Protein AF-A0A836TJE4-F1 (afdb_monomer_lite)

Sequence (63 aa):
MKRVSVDIGGTFTDLALEVEDRRFVQKILTTPAAPEQAVIVGLQNVLSEAGLTAGDLSLILHG

pLDDT: mean 97.16, std 2.3, range [86.44, 98.62]

Foldseek 3Di:
DWEKEWEADQFWIKIWIDDPPDIFIDIDGAPNVCRVVRVVVRVVVRQVVVVHDPVVHPYYHYD

Structure (mmCIF, N/CA/C/O backbone):
data_AF-A0A836TJE4-F1
#
_entry.id   AF-A0A836TJE4-F1
#
loop_
_atom_site.group_PDB
_atom_site.id
_atom_site.type_symbol
_atom_site.label_atom_id
_atom_site.label_alt_id
_atom_site.label_comp_id
_atom_site.label_asym_id
_atom_site.label_entity_id
_atom_site.label_seq_id
_atom_site.pdbx_PDB_ins_code
_atom_site.Cartn_x
_atom_site.Cartn_y
_atom_site.Cartn_z
_atom_site.occupancy
_atom_site.B_iso_or_equiv
_atom_site.auth_seq_id
_atom_site.auth_comp_id
_atom_site.auth_asym_id
_atom_site.auth_atom_id
_atom_site.pdbx_PDB_model_num
ATOM 1 N N . MET A 1 1 ? -13.258 5.470 10.922 1.00 86.44 1 MET A N 1
ATOM 2 C CA . MET A 1 1 ? -13.223 5.367 9.441 1.00 86.44 1 MET A CA 1
ATOM 3 C C . MET A 1 1 ? -11.955 4.621 9.062 1.00 86.44 1 MET A C 1
ATOM 5 O O . MET A 1 1 ? -10.921 4.966 9.617 1.00 86.44 1 MET A O 1
ATOM 9 N N . LYS A 1 2 ? -12.032 3.612 8.187 1.00 96.38 2 LYS A N 1
ATOM 10 C CA . LYS A 1 2 ? -10.880 2.785 7.786 1.00 96.38 2 LYS A CA 1
ATOM 11 C C . LYS A 1 2 ? -10.395 3.265 6.420 1.00 96.38 2 LYS A C 1
ATOM 13 O O . LYS A 1 2 ? -11.196 3.316 5.484 1.00 96.38 2 LYS A O 1
ATOM 18 N N . ARG A 1 3 ? -9.133 3.674 6.312 1.00 97.56 3 ARG A N 1
ATOM 19 C CA . ARG A 1 3 ? -8.574 4.245 5.076 1.00 97.56 3 ARG A CA 1
ATOM 20 C C . ARG A 1 3 ? -7.214 3.641 4.777 1.00 97.56 3 ARG A C 1
ATOM 22 O O . ARG A 1 3 ? -6.470 3.334 5.703 1.00 97.56 3 ARG A O 1
ATOM 29 N N . VAL A 1 4 ? -6.887 3.504 3.502 1.00 98.25 4 VAL A N 1
ATOM 30 C CA . VAL A 1 4 ? -5.563 3.053 3.070 1.00 98.25 4 VAL A CA 1
ATOM 31 C C . VAL A 1 4 ? -4.966 4.059 2.099 1.00 98.25 4 VAL A C 1
ATOM 33 O O . VAL A 1 4 ? -5.647 4.526 1.187 1.00 98.25 4 VAL A O 1
ATOM 36 N N . SER A 1 5 ? -3.701 4.395 2.313 1.00 98.25 5 SER A N 1
ATOM 37 C CA . SER A 1 5 ? -2.892 5.195 1.397 1.00 98.25 5 SER A CA 1
ATOM 38 C C . SER A 1 5 ? -1.889 4.288 0.703 1.00 98.25 5 SER A C 1
ATOM 40 O O . SER A 1 5 ? -1.277 3.446 1.361 1.00 98.25 5 SER A O 1
ATOM 42 N N . VAL A 1 6 ? -1.727 4.464 -0.601 1.00 98.44 6 VAL A N 1
ATOM 43 C CA . VAL A 1 6 ? -0.826 3.690 -1.455 1.00 98.44 6 VAL A CA 1
ATOM 44 C C . VAL A 1 6 ? 0.123 4.655 -2.158 1.00 98.44 6 VAL A C 1
ATOM 46 O O . VAL A 1 6 ? -0.333 5.649 -2.718 1.00 98.44 6 VAL A O 1
ATOM 49 N N . ASP A 1 7 ? 1.417 4.357 -2.127 1.00 98.31 7 ASP A N 1
ATOM 50 C CA . ASP A 1 7 ? 2.468 5.086 -2.842 1.00 98.31 7 ASP A CA 1
ATOM 51 C C . ASP A 1 7 ? 3.258 4.095 -3.705 1.00 98.31 7 ASP A C 1
ATOM 53 O O . ASP A 1 7 ? 3.834 3.124 -3.200 1.00 98.31 7 ASP A O 1
ATOM 57 N N . ILE A 1 8 ? 3.236 4.303 -5.021 1.00 98.19 8 ILE A N 1
ATOM 58 C CA . ILE A 1 8 ? 3.928 3.440 -5.978 1.00 98.19 8 ILE A CA 1
ATOM 59 C C . ILE A 1 8 ? 5.280 4.065 -6.321 1.00 98.19 8 ILE A C 1
ATOM 61 O O . ILE A 1 8 ? 5.397 4.918 -7.199 1.00 98.19 8 ILE A O 1
ATOM 65 N N . GLY A 1 9 ? 6.337 3.575 -5.678 1.00 97.19 9 GLY A N 1
ATOM 66 C CA . GLY A 1 9 ? 7.712 3.914 -6.022 1.00 97.19 9 GLY A CA 1
ATOM 67 C C . GLY A 1 9 ? 8.287 3.040 -7.142 1.00 97.19 9 GLY A C 1
ATOM 68 O O . GLY A 1 9 ? 7.693 2.055 -7.580 1.00 97.19 9 GLY A O 1
ATOM 69 N N . GLY A 1 10 ? 9.511 3.353 -7.579 1.00 97.06 10 GLY A N 1
ATOM 70 C CA . GLY A 1 10 ? 10.212 2.563 -8.603 1.00 97.06 10 GLY A CA 1
ATOM 71 C C . GLY A 1 10 ? 10.668 1.178 -8.122 1.00 97.06 10 GLY A C 1
ATOM 72 O O . GLY A 1 10 ? 10.616 0.212 -8.878 1.00 97.06 10 GLY A O 1
ATOM 73 N N . THR A 1 11 ? 11.090 1.073 -6.859 1.00 98.06 11 THR A N 1
ATOM 74 C CA . THR A 1 11 ? 11.551 -0.193 -6.256 1.00 98.06 11 THR A CA 1
ATOM 75 C C . THR A 1 11 ? 10.475 -0.837 -5.396 1.00 98.06 11 THR A C 1
ATOM 77 O O . THR A 1 11 ? 10.306 -2.054 -5.429 1.00 98.06 11 THR A O 1
ATOM 80 N N . PHE A 1 12 ? 9.765 -0.028 -4.611 1.00 98.44 12 PHE A N 1
ATOM 81 C CA . PHE A 1 12 ? 8.784 -0.501 -3.646 1.00 98.44 12 PHE A CA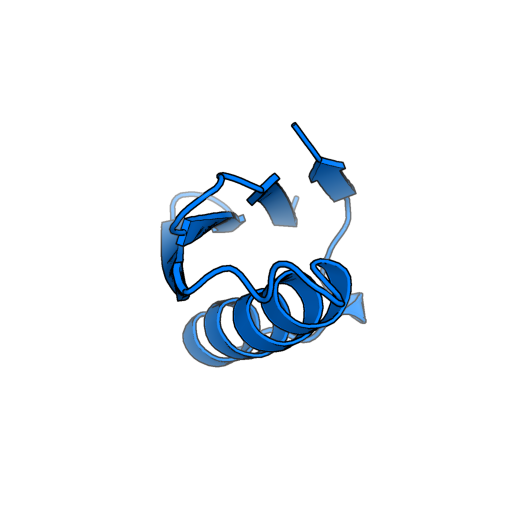 1
ATOM 82 C C . PHE A 1 12 ? 7.449 0.203 -3.823 1.00 98.44 12 PHE A C 1
ATOM 84 O O . PHE A 1 12 ? 7.410 1.388 -4.141 1.00 98.44 12 PHE A O 1
ATOM 91 N N . THR A 1 13 ? 6.381 -0.542 -3.568 1.00 98.56 13 THR A N 1
ATOM 92 C CA . THR A 1 13 ? 5.032 -0.029 -3.367 1.00 98.56 13 THR A CA 1
ATOM 93 C C . THR A 1 13 ? 4.748 -0.070 -1.872 1.00 98.56 13 THR A C 1
ATOM 95 O O . THR A 1 13 ? 4.829 -1.133 -1.245 1.00 98.56 13 THR A O 1
ATOM 98 N N . ASP A 1 14 ? 4.465 1.094 -1.302 1.00 98.50 14 ASP A N 1
ATOM 99 C CA . ASP A 1 14 ? 4.212 1.294 0.118 1.00 98.50 14 ASP A CA 1
ATOM 100 C C . ASP A 1 14 ? 2.703 1.444 0.354 1.00 98.50 14 ASP A C 1
ATOM 102 O O . ASP A 1 14 ? 2.015 2.182 -0.350 1.00 98.50 14 ASP A O 1
ATOM 106 N N . LEU A 1 15 ? 2.169 0.744 1.353 1.00 98.56 15 LEU A N 1
ATOM 107 C CA . LEU A 1 15 ? 0.780 0.863 1.783 1.00 98.56 15 LEU A CA 1
ATOM 108 C C . LEU A 1 15 ? 0.724 1.185 3.270 1.00 98.56 15 LEU A C 1
ATOM 110 O O . LEU A 1 15 ? 1.398 0.549 4.080 1.00 98.56 15 LEU A O 1
ATOM 114 N N . ALA A 1 16 ? -0.130 2.134 3.639 1.00 98.31 16 ALA A N 1
ATOM 115 C CA . ALA A 1 16 ? -0.418 2.486 5.021 1.00 98.31 16 ALA A CA 1
ATOM 116 C C . ALA A 1 16 ? -1.925 2.404 5.266 1.00 98.31 16 ALA A C 1
ATOM 118 O O . ALA A 1 16 ? -2.689 3.208 4.736 1.00 98.31 16 ALA A O 1
ATOM 119 N N . LEU A 1 17 ? -2.345 1.432 6.072 1.00 98.62 17 LEU A N 1
ATOM 120 C CA . LEU A 1 17 ? -3.729 1.252 6.495 1.00 98.62 17 LEU A CA 1
ATOM 121 C C . LEU A 1 17 ? -3.918 1.868 7.884 1.00 98.62 17 LEU A C 1
ATOM 123 O O . LEU A 1 17 ? -3.245 1.477 8.838 1.00 98.62 17 LEU A O 1
ATOM 127 N N . GLU A 1 18 ? -4.855 2.804 7.996 1.00 98.19 18 GLU A N 1
ATOM 128 C CA . GLU A 1 18 ? -5.267 3.438 9.248 1.00 98.19 18 GLU A CA 1
ATOM 129 C C . GLU A 1 18 ? -6.636 2.896 9.680 1.00 98.19 18 GLU A C 1
ATOM 131 O O . GLU A 1 18 ? -7.629 2.983 8.944 1.00 98.19 18 GLU A O 1
ATOM 136 N N . VAL A 1 19 ? -6.687 2.331 10.888 1.00 96.88 19 VAL A N 1
ATOM 137 C CA . VAL A 1 19 ? -7.880 1.745 11.512 1.00 96.88 19 VAL A CA 1
ATOM 138 C C . VAL A 1 19 ? -7.968 2.263 12.942 1.00 96.88 19 VAL A C 1
ATOM 140 O O . VAL A 1 19 ? -7.279 1.758 13.823 1.00 96.88 19 VAL A O 1
ATOM 143 N N . GLU A 1 20 ? -8.829 3.258 13.169 1.00 91.31 20 GLU A N 1
ATOM 144 C CA . GLU A 1 20 ? -8.962 3.918 14.481 1.00 91.31 20 GLU A CA 1
ATOM 145 C C . GLU A 1 20 ? -7.591 4.418 14.973 1.00 91.31 20 GLU A C 1
ATOM 147 O O . GLU A 1 20 ? -6.952 5.189 14.260 1.00 91.31 20 GLU A O 1
ATOM 152 N N . ASP A 1 21 ? -7.118 3.950 16.130 1.00 92.88 21 ASP A N 1
ATOM 153 C CA . ASP A 1 21 ? -5.821 4.319 16.714 1.00 92.88 21 ASP A CA 1
ATOM 154 C C . ASP A 1 21 ? -4.666 3.393 16.277 1.00 92.88 21 ASP A C 1
ATOM 156 O O . ASP A 1 21 ? -3.563 3.444 16.825 1.00 92.88 21 ASP A O 1
ATOM 160 N N . ARG A 1 22 ? -4.903 2.505 15.302 1.00 96.25 22 ARG A N 1
ATOM 161 C CA . ARG A 1 22 ? -3.922 1.528 14.809 1.00 96.25 22 ARG A CA 1
ATOM 162 C C . ARG A 1 22 ? -3.505 1.830 13.378 1.00 96.25 22 ARG A C 1
ATOM 164 O O . ARG A 1 22 ? -4.317 2.196 12.529 1.00 96.25 22 ARG A O 1
ATOM 171 N N . ARG A 1 23 ? -2.227 1.579 13.096 1.00 97.62 23 ARG A N 1
ATOM 172 C CA . ARG A 1 23 ? -1.648 1.665 11.757 1.00 97.62 23 ARG A CA 1
ATOM 173 C C . ARG A 1 23 ? -0.960 0.358 11.391 1.00 97.62 23 ARG A C 1
ATOM 175 O O . ARG A 1 23 ? -0.193 -0.174 12.187 1.00 97.62 23 ARG A O 1
ATOM 182 N N . PHE A 1 24 ? -1.206 -0.098 10.172 1.00 98.44 24 PHE A N 1
ATOM 183 C CA . PHE A 1 24 ? -0.537 -1.237 9.551 1.00 98.44 24 PHE A CA 1
ATOM 184 C C . PHE A 1 24 ? 0.207 -0.748 8.313 1.00 98.44 24 PHE A C 1
ATOM 186 O O . PHE A 1 24 ? -0.256 0.174 7.632 1.00 98.44 24 PHE A O 1
ATOM 193 N N . VAL A 1 25 ? 1.371 -1.329 8.036 1.00 97.75 25 VAL A N 1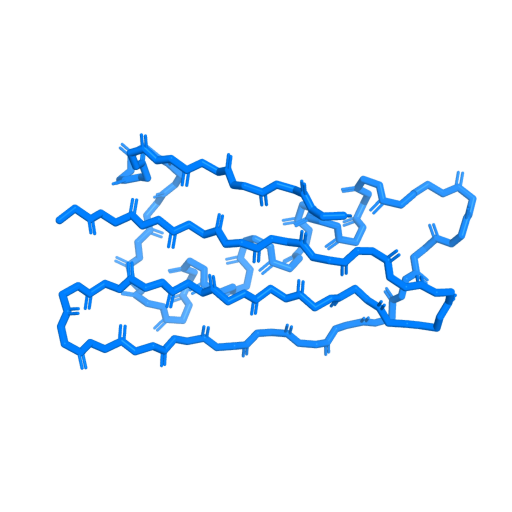
ATOM 194 C CA . VAL A 1 25 ? 2.222 -0.914 6.918 1.00 97.75 25 VAL A CA 1
ATOM 195 C C . VAL A 1 25 ? 2.665 -2.137 6.138 1.00 97.75 25 VAL A C 1
ATOM 197 O O . VAL A 1 25 ? 3.149 -3.104 6.716 1.00 97.75 25 VAL A O 1
ATOM 200 N N . GLN A 1 26 ? 2.545 -2.061 4.818 1.00 98.19 26 GLN A N 1
ATOM 201 C CA . GLN A 1 26 ? 3.127 -3.024 3.895 1.00 98.19 26 GLN A CA 1
ATOM 202 C C . GLN A 1 26 ? 4.110 -2.310 2.978 1.00 98.19 26 GLN A C 1
ATOM 204 O O . GLN A 1 26 ? 3.832 -1.220 2.487 1.00 98.19 26 GLN A O 1
ATOM 209 N N . LYS A 1 27 ? 5.257 -2.943 2.746 1.00 98.38 27 LYS A N 1
ATOM 210 C CA . LYS A 1 27 ? 6.261 -2.499 1.781 1.00 98.38 27 LYS A CA 1
ATOM 211 C C . LYS A 1 27 ? 6.649 -3.703 0.953 1.00 98.38 27 LYS A C 1
ATOM 213 O O . LYS A 1 27 ? 7.282 -4.628 1.461 1.00 98.38 27 LYS A O 1
ATOM 218 N N . ILE A 1 28 ? 6.256 -3.699 -0.309 1.00 98.31 28 ILE A N 1
ATOM 219 C CA . ILE A 1 28 ? 6.528 -4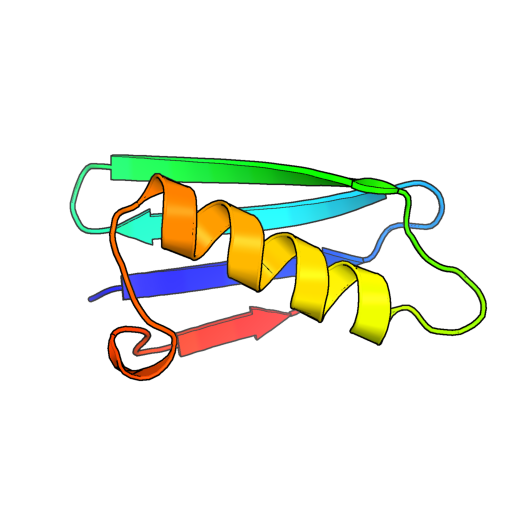.810 -1.219 1.00 98.31 28 ILE A CA 1
ATOM 220 C C . ILE A 1 28 ? 7.243 -4.304 -2.462 1.00 98.31 28 ILE A C 1
ATOM 222 O O . ILE A 1 28 ? 7.217 -3.109 -2.745 1.00 98.31 28 ILE A O 1
ATOM 226 N N . LEU A 1 29 ? 7.898 -5.197 -3.203 1.00 98.56 29 LEU A N 1
ATOM 227 C CA . LEU A 1 29 ? 8.517 -4.819 -4.472 1.00 98.56 29 LEU A CA 1
ATOM 228 C C . LEU A 1 29 ? 7.449 -4.316 -5.448 1.00 98.56 29 LEU A C 1
ATOM 230 O O . LEU A 1 29 ? 6.414 -4.960 -5.634 1.00 98.56 29 LEU A O 1
ATOM 234 N N . THR A 1 30 ? 7.721 -3.184 -6.092 1.00 98.44 30 THR A N 1
ATOM 235 C CA . THR A 1 30 ? 6.913 -2.720 -7.220 1.00 98.44 30 THR A CA 1
ATOM 236 C C . THR A 1 30 ? 7.013 -3.744 -8.341 1.00 98.44 30 THR A C 1
ATOM 238 O O . THR A 1 30 ? 8.078 -4.308 -8.584 1.00 98.44 30 THR A O 1
ATOM 241 N N . THR A 1 31 ? 5.906 -3.975 -9.043 1.00 98.12 31 THR A N 1
ATOM 242 C CA . THR A 1 31 ? 5.897 -4.732 -10.299 1.00 98.12 31 THR A CA 1
ATOM 243 C C . THR A 1 31 ? 5.919 -3.721 -11.446 1.00 98.12 31 THR A C 1
ATOM 245 O O . THR A 1 31 ? 4.863 -3.210 -11.801 1.00 98.12 31 THR A O 1
ATOM 248 N N . PRO A 1 32 ? 7.080 -3.363 -12.034 1.00 97.06 32 PRO A N 1
ATOM 249 C CA . PRO A 1 32 ? 7.163 -2.168 -12.882 1.00 97.06 32 PRO A CA 1
ATOM 250 C C . PRO A 1 32 ? 6.347 -2.275 -14.173 1.00 97.06 32 PRO A C 1
ATOM 252 O O . PRO A 1 32 ? 5.859 -1.274 -14.683 1.00 97.06 32 PRO A O 1
ATOM 255 N N . AL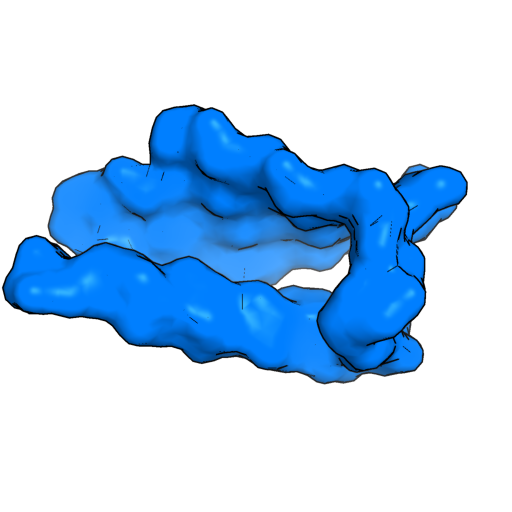A A 1 33 ? 6.179 -3.494 -14.690 1.00 97.88 33 ALA A N 1
ATOM 256 C CA . ALA A 1 33 ? 5.370 -3.758 -15.877 1.00 97.88 33 ALA A CA 1
ATOM 257 C C . ALA A 1 33 ? 3.855 -3.793 -15.595 1.00 97.88 33 ALA A C 1
ATOM 259 O O . ALA A 1 33 ? 3.075 -3.764 -16.542 1.00 97.88 33 ALA A O 1
ATOM 260 N N . ALA A 1 34 ? 3.451 -3.888 -14.323 1.00 97.94 34 ALA A N 1
ATOM 261 C CA . ALA A 1 34 ? 2.057 -3.968 -13.886 1.00 97.94 34 ALA A CA 1
ATOM 262 C C . ALA A 1 34 ? 1.918 -3.498 -12.417 1.00 97.94 34 ALA A C 1
ATOM 264 O O . ALA A 1 34 ? 1.744 -4.328 -11.516 1.00 97.94 34 ALA A O 1
ATOM 265 N N . PRO A 1 35 ? 2.068 -2.188 -12.127 1.00 97.19 35 PRO A N 1
ATOM 266 C CA . PRO A 1 35 ? 2.124 -1.675 -10.755 1.00 97.19 35 PRO A CA 1
ATOM 267 C C . PRO A 1 35 ? 0.883 -1.998 -9.916 1.00 97.19 35 PRO A C 1
ATOM 269 O O . PRO A 1 35 ? 0.982 -2.222 -8.710 1.00 97.19 35 PRO A O 1
ATOM 272 N N . GLU A 1 36 ? -0.281 -2.111 -10.554 1.00 97.19 36 GLU A N 1
ATOM 273 C CA . GLU A 1 36 ? -1.537 -2.506 -9.927 1.00 97.19 36 GLU A CA 1
ATOM 274 C C . GLU A 1 36 ? -1.467 -3.887 -9.262 1.00 97.19 36 GLU A C 1
ATOM 276 O O . GLU A 1 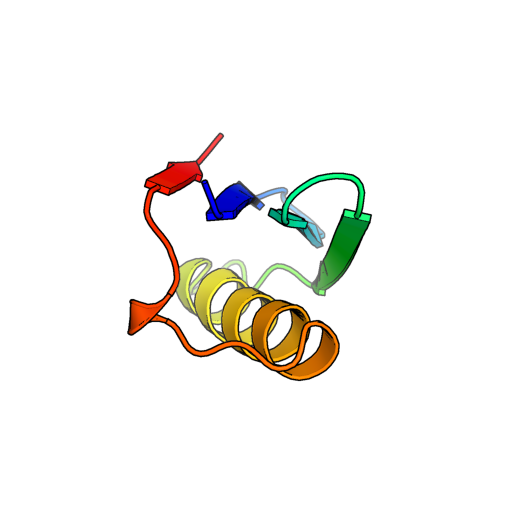36 ? -2.142 -4.114 -8.260 1.00 97.19 36 GLU A O 1
ATOM 281 N N . GLN A 1 37 ? -0.618 -4.797 -9.754 1.00 98.38 37 GLN A N 1
ATOM 282 C CA . GLN A 1 37 ? -0.423 -6.106 -9.126 1.00 98.38 37 GLN A CA 1
ATOM 283 C C . GLN A 1 37 ? 0.211 -5.961 -7.743 1.00 98.38 37 GLN A C 1
ATOM 285 O O . GLN A 1 37 ? -0.233 -6.608 -6.794 1.00 98.38 37 GLN A O 1
ATOM 290 N N . ALA A 1 38 ? 1.198 -5.070 -7.607 1.00 98.19 38 ALA A N 1
ATOM 291 C CA . ALA A 1 38 ? 1.798 -4.770 -6.314 1.00 98.19 38 ALA A CA 1
ATOM 292 C C . ALA A 1 38 ? 0.766 -4.122 -5.373 1.00 98.19 38 ALA A C 1
ATOM 294 O O . ALA A 1 38 ? 0.632 -4.523 -4.218 1.00 98.19 38 ALA A O 1
ATOM 295 N N . VAL A 1 39 ? -0.051 -3.194 -5.874 1.00 98.00 39 VAL A N 1
ATOM 296 C CA . VAL A 1 39 ? -1.125 -2.588 -5.071 1.00 98.00 39 VAL A CA 1
ATOM 297 C C . VAL A 1 39 ? -2.122 -3.636 -4.570 1.00 98.00 39 VAL A C 1
ATOM 299 O O . VAL A 1 39 ? -2.429 -3.657 -3.380 1.00 98.00 39 VAL A O 1
ATOM 302 N N . ILE A 1 40 ? -2.605 -4.530 -5.439 1.00 97.69 40 ILE A N 1
ATOM 303 C CA . ILE A 1 40 ? -3.583 -5.568 -5.074 1.00 97.69 40 ILE A CA 1
ATOM 304 C C . ILE A 1 40 ? -3.003 -6.522 -4.025 1.00 97.69 40 ILE A C 1
ATOM 306 O O . ILE A 1 40 ? -3.657 -6.779 -3.013 1.00 97.69 40 ILE A O 1
ATOM 310 N N . VAL A 1 41 ? -1.776 -7.011 -4.230 1.00 98.38 41 VAL A N 1
ATOM 311 C CA . VAL A 1 41 ? -1.103 -7.915 -3.282 1.00 98.38 41 VAL A CA 1
ATOM 312 C C . VAL A 1 41 ? -0.867 -7.218 -1.943 1.00 98.38 41 VAL A C 1
ATOM 314 O O . VAL A 1 41 ? -1.182 -7.767 -0.888 1.00 98.38 41 VAL A O 1
ATOM 317 N N . GLY A 1 42 ? -0.361 -5.985 -1.967 1.00 98.19 42 GLY A N 1
ATOM 318 C CA . GLY A 1 42 ? -0.126 -5.201 -0.759 1.00 98.19 42 GLY A CA 1
ATOM 319 C C . GLY A 1 42 ? -1.414 -4.938 0.018 1.00 98.19 42 GLY A C 1
ATOM 320 O O . GLY A 1 42 ? -1.433 -5.059 1.244 1.00 98.19 42 GLY A O 1
ATOM 321 N N . LEU A 1 43 ? -2.507 -4.638 -0.691 1.00 98.12 43 LEU A N 1
ATOM 322 C CA . LEU A 1 43 ? -3.815 -4.385 -0.098 1.00 98.12 43 LEU A CA 1
ATOM 323 C C . LEU A 1 43 ? -4.383 -5.647 0.561 1.00 98.12 43 LEU A C 1
ATOM 325 O O . LEU A 1 43 ? -4.869 -5.584 1.688 1.00 98.12 43 LEU A O 1
ATOM 329 N N . GLN A 1 44 ? -4.288 -6.796 -0.110 1.00 98.12 44 GLN A N 1
ATOM 330 C CA . GLN A 1 44 ? -4.690 -8.087 0.454 1.00 98.12 44 GLN A CA 1
ATOM 331 C C . GLN A 1 44 ? -3.902 -8.410 1.729 1.00 98.12 44 GLN A C 1
ATOM 333 O O . GLN A 1 44 ? -4.500 -8.780 2.740 1.00 98.12 44 GLN A O 1
ATOM 338 N N . ASN A 1 45 ? -2.582 -8.205 1.709 1.00 98.38 45 ASN A N 1
ATOM 339 C CA . ASN A 1 45 ? -1.713 -8.471 2.853 1.00 98.38 45 ASN A CA 1
ATOM 340 C C . ASN A 1 45 ? -2.056 -7.579 4.053 1.00 98.38 45 ASN A C 1
ATOM 342 O O . ASN A 1 45 ? -2.270 -8.090 5.152 1.00 98.38 45 ASN A O 1
ATOM 346 N N . VAL A 1 46 ? -2.153 -6.259 3.851 1.00 98.19 46 VAL A N 1
ATOM 347 C CA . VAL A 1 46 ? -2.385 -5.310 4.954 1.00 98.19 46 VAL A CA 1
ATOM 348 C C . VAL A 1 46 ? -3.793 -5.444 5.547 1.00 98.19 46 VAL A C 1
ATOM 350 O O . VAL A 1 46 ? -3.974 -5.307 6.755 1.00 98.19 46 VAL A O 1
ATOM 353 N N . LEU A 1 47 ? -4.797 -5.769 4.722 1.00 98.06 47 LEU A N 1
ATOM 354 C CA . LEU A 1 47 ? -6.152 -6.055 5.198 1.00 98.06 47 LEU A CA 1
ATOM 355 C C . LEU A 1 47 ? -6.209 -7.365 5.983 1.00 98.06 47 LEU A C 1
ATOM 357 O O . LEU A 1 47 ? -6.816 -7.401 7.052 1.00 98.06 47 LEU A O 1
ATOM 361 N N . SER A 1 48 ? -5.542 -8.417 5.499 1.00 98.12 48 SER A N 1
ATOM 362 C CA . SER A 1 48 ? -5.455 -9.690 6.216 1.00 98.12 48 SER A CA 1
ATOM 363 C C . SER A 1 48 ? -4.769 -9.528 7.574 1.00 98.12 48 SER A C 1
ATOM 365 O O . SER A 1 48 ? -5.234 -10.096 8.559 1.00 98.12 48 SER A O 1
ATOM 367 N N . GLU A 1 49 ? -3.696 -8.738 7.648 1.00 97.81 49 GLU A N 1
ATOM 368 C CA . GLU A 1 49 ? -2.988 -8.429 8.898 1.00 97.81 49 GLU A CA 1
ATOM 369 C C . GLU A 1 49 ? -3.886 -7.685 9.902 1.00 97.81 49 GLU A C 1
ATOM 371 O O . GLU A 1 49 ? -3.836 -7.935 11.107 1.00 97.81 49 GLU A O 1
ATOM 376 N N . ALA A 1 50 ? -4.759 -6.808 9.402 1.00 97.31 50 ALA A N 1
ATOM 377 C CA . ALA A 1 50 ? -5.730 -6.077 10.208 1.00 97.31 50 ALA A CA 1
ATOM 378 C C . ALA A 1 50 ? -7.013 -6.870 10.531 1.00 97.31 50 ALA A C 1
ATOM 380 O O . ALA A 1 50 ? -7.841 -6.376 11.298 1.00 97.31 50 ALA A O 1
ATOM 381 N N . GLY A 1 51 ? -7.197 -8.070 9.966 1.00 97.56 51 GLY A N 1
ATOM 382 C CA . GLY A 1 51 ? -8.432 -8.852 10.097 1.00 97.56 51 GLY A CA 1
ATOM 383 C C . GLY A 1 51 ? -9.637 -8.205 9.402 1.00 97.56 51 GLY A C 1
ATOM 384 O O . GLY A 1 51 ? -10.756 -8.283 9.905 1.00 97.56 51 GLY A O 1
ATOM 385 N N . LEU A 1 52 ? -9.403 -7.523 8.279 1.00 97.62 52 LEU A N 1
ATOM 386 C CA . LEU A 1 52 ? -10.392 -6.752 7.528 1.00 97.62 52 LEU A CA 1
ATOM 387 C C . LEU A 1 52 ? -10.600 -7.299 6.114 1.00 97.62 52 LEU A C 1
ATOM 389 O O . LEU A 1 52 ? -9.771 -8.022 5.565 1.00 97.62 52 LEU A O 1
ATOM 393 N N . THR A 1 53 ? -11.704 -6.890 5.495 1.00 97.06 53 THR A N 1
ATOM 394 C CA . THR A 1 53 ? -12.007 -7.134 4.082 1.00 97.06 53 THR A CA 1
ATOM 395 C C . THR A 1 53 ? -11.993 -5.828 3.290 1.00 97.06 53 THR A C 1
ATOM 397 O O . THR A 1 53 ? -12.042 -4.738 3.854 1.00 97.06 53 THR A O 1
ATOM 400 N N . ALA A 1 54 ? -11.970 -5.905 1.957 1.00 95.44 54 ALA A N 1
ATOM 401 C CA . ALA A 1 54 ? -12.025 -4.703 1.122 1.00 95.44 54 ALA A CA 1
ATOM 402 C C . ALA A 1 54 ? -13.313 -3.882 1.341 1.00 95.44 54 ALA A C 1
ATOM 404 O O . ALA A 1 54 ? -13.274 -2.658 1.257 1.00 95.44 54 ALA A O 1
ATOM 405 N N . GLY A 1 55 ? -14.433 -4.537 1.677 1.00 97.12 55 GLY A N 1
ATOM 406 C CA . GLY A 1 55 ? -15.710 -3.872 1.963 1.00 97.12 55 GLY A CA 1
ATOM 407 C C . GLY A 1 55 ? -15.712 -3.045 3.252 1.00 97.12 55 GLY A C 1
ATOM 408 O O . GLY A 1 55 ? -16.598 -2.218 3.444 1.00 97.12 55 GLY A O 1
ATOM 409 N N . ASP A 1 56 ? -14.717 -3.232 4.121 1.00 96.81 56 ASP A N 1
ATOM 410 C CA . ASP A 1 56 ? -14.534 -2.422 5.324 1.00 96.81 56 ASP A CA 1
ATOM 411 C C . ASP A 1 56 ? -13.918 -1.046 5.034 1.00 96.81 56 ASP A C 1
ATOM 413 O O . ASP A 1 56 ? -14.021 -0.132 5.859 1.00 96.81 56 ASP A O 1
ATOM 417 N N . LEU A 1 57 ? -13.236 -0.890 3.896 1.00 96.69 57 LEU A N 1
ATOM 418 C CA . LEU A 1 57 ? -12.540 0.344 3.556 1.00 96.69 57 LEU A CA 1
ATOM 419 C C . LEU A 1 57 ? -13.524 1.426 3.128 1.00 96.69 57 LEU A C 1
ATOM 421 O O . LEU A 1 57 ? -14.383 1.228 2.276 1.00 96.69 57 LEU A O 1
ATOM 425 N N . SER A 1 58 ? -13.356 2.612 3.703 1.00 97.19 58 SER A N 1
ATOM 426 C CA . SER A 1 58 ? -14.171 3.783 3.374 1.00 97.19 58 SER A CA 1
ATOM 427 C C . SER A 1 58 ? -13.488 4.709 2.365 1.00 97.19 58 SER A C 1
ATOM 429 O O . SER A 1 58 ? -14.146 5.571 1.791 1.00 97.19 58 SER A O 1
ATOM 431 N N . LEU A 1 59 ? -12.167 4.587 2.199 1.00 96.44 59 LEU A N 1
ATOM 432 C CA . LEU A 1 59 ? -11.367 5.449 1.334 1.00 96.44 59 LEU A CA 1
ATOM 433 C C . LEU A 1 59 ? -10.048 4.771 0.950 1.00 96.44 59 LEU A C 1
ATOM 435 O O . LEU A 1 59 ? -9.366 4.201 1.806 1.0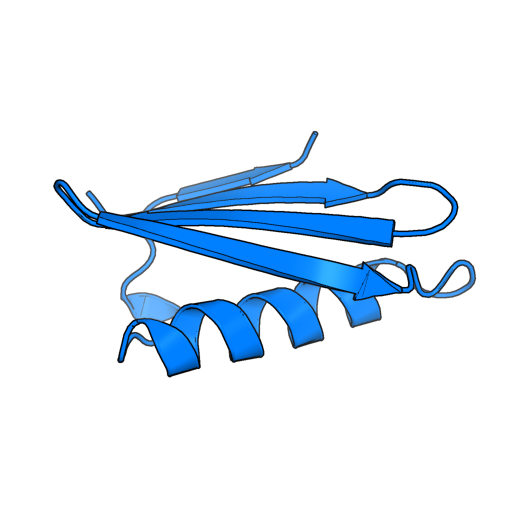0 96.44 59 LEU A O 1
ATOM 439 N N . ILE A 1 60 ? -9.681 4.903 -0.322 1.00 96.56 60 ILE A N 1
ATOM 440 C CA . ILE A 1 60 ? -8.358 4.569 -0.849 1.00 96.56 60 ILE A CA 1
ATOM 441 C C . ILE A 1 60 ? -7.751 5.859 -1.398 1.00 96.56 60 ILE A C 1
ATOM 443 O O . ILE A 1 60 ? -8.392 6.562 -2.178 1.00 96.56 60 ILE A O 1
ATOM 447 N N . LEU A 1 61 ? -6.533 6.172 -0.970 1.00 96.88 61 LEU A N 1
ATOM 448 C CA . LEU A 1 61 ? -5.735 7.292 -1.456 1.00 96.88 61 LEU A CA 1
ATOM 449 C C . LEU A 1 61 ? -4.547 6.732 -2.238 1.00 96.88 61 LEU A C 1
ATOM 451 O O . LEU A 1 61 ? -3.917 5.777 -1.791 1.00 96.88 61 LEU A O 1
ATOM 455 N N . HIS A 1 62 ? -4.238 7.333 -3.381 1.00 94.69 62 HIS A N 1
ATOM 456 C CA . HIS A 1 62 ? -3.077 6.988 -4.199 1.00 94.69 62 HIS A CA 1
ATOM 457 C C . HIS A 1 62 ? -2.222 8.243 -4.390 1.00 94.69 62 HIS A C 1
ATOM 459 O O . HIS A 1 62 ? -2.762 9.283 -4.775 1.00 94.69 62 HIS A O 1
ATOM 465 N N . GLY A 1 63 ? -0.925 8.136 -4.093 1.00 86.69 63 GLY A N 1
ATOM 466 C CA . GLY A 1 63 ? 0.099 9.175 -4.261 1.00 86.69 63 GLY A CA 1
ATOM 467 C C . GLY A 1 63 ? 0.995 8.931 -5.461 1.00 86.69 63 GLY A C 1
ATOM 468 O O . GLY A 1 63 ? 1.116 7.751 -5.856 1.00 86.69 63 GLY A O 1
#

Radius of gyration: 10.99 Å; chains: 1; bounding box: 27×19×33 Å

Secondary structure (DSSP, 8-state):
-EEEEEEE-SSEEEEEEEETTEEEEEEEE--TT-HHHHHHHHHHHHHHHHT--GGG-SEEEE-